Protein AF-A0ABD6BSF9-F1 (afdb_monomer)

Structure (mmCIF, N/CA/C/O backbone):
data_AF-A0ABD6BSF9-F1
#
_entry.id   AF-A0ABD6BSF9-F1
#
loop_
_atom_site.group_PDB
_atom_site.id
_atom_site.type_symbol
_atom_site.label_atom_id
_atom_site.label_alt_id
_atom_site.label_comp_id
_atom_site.label_asym_id
_atom_site.label_entity_id
_atom_site.label_seq_id
_atom_site.pdbx_PDB_ins_code
_atom_site.Cartn_x
_atom_site.Cartn_y
_atom_site.Cartn_z
_atom_site.occupancy
_atom_site.B_iso_or_equiv
_atom_site.auth_seq_id
_atom_site.auth_comp_id
_atom_site.auth_asym_id
_atom_site.auth_atom_id
_atom_site.pdbx_PDB_model_num
ATOM 1 N N . GLY A 1 1 ? -8.128 -11.315 -8.061 1.00 44.22 1 GLY A N 1
ATOM 2 C CA . GLY A 1 1 ? -7.041 -10.493 -8.611 1.00 44.22 1 GLY A CA 1
ATOM 3 C C . GLY A 1 1 ? -7.424 -9.069 -8.341 1.00 44.22 1 GLY A C 1
ATOM 4 O O . GLY A 1 1 ? -8.513 -8.699 -8.754 1.00 44.22 1 GLY A O 1
ATOM 5 N N . GLY A 1 2 ? -6.644 -8.365 -7.528 1.00 58.06 2 GLY A N 1
ATOM 6 C CA . GLY A 1 2 ? -6.851 -6.937 -7.299 1.00 58.06 2 GLY A CA 1
ATOM 7 C C . GLY A 1 2 ? -5.939 -6.111 -8.201 1.00 58.06 2 GLY A C 1
ATOM 8 O O . GLY A 1 2 ? -5.071 -6.665 -8.877 1.00 58.06 2 GLY A O 1
ATOM 9 N N . ASP A 1 3 ? -6.166 -4.804 -8.200 1.00 76.75 3 ASP A N 1
ATOM 10 C CA . ASP A 1 3 ? -5.493 -3.852 -9.081 1.00 76.75 3 ASP A CA 1
ATOM 11 C C . ASP A 1 3 ? -4.447 -3.044 -8.298 1.00 76.75 3 ASP A C 1
ATOM 13 O O . ASP A 1 3 ? -4.670 -2.689 -7.138 1.00 76.75 3 ASP A O 1
ATOM 17 N N . ALA A 1 4 ? -3.315 -2.730 -8.936 1.00 79.94 4 ALA A N 1
ATOM 18 C CA . ALA A 1 4 ? -2.291 -1.833 -8.401 1.00 79.94 4 ALA A CA 1
ATOM 19 C C . ALA A 1 4 ? -2.305 -0.499 -9.163 1.00 79.94 4 ALA A C 1
ATOM 21 O O . ALA A 1 4 ? -2.295 -0.472 -10.395 1.00 79.94 4 ALA A O 1
ATOM 22 N N . LEU A 1 5 ? -2.302 0.616 -8.434 1.00 82.25 5 LEU A N 1
ATOM 23 C CA . LEU A 1 5 ? -2.210 1.968 -8.985 1.00 82.25 5 LEU A CA 1
ATOM 24 C C . LEU A 1 5 ? -0.812 2.535 -8.750 1.00 82.25 5 LEU A C 1
ATOM 26 O O . LEU A 1 5 ? -0.297 2.457 -7.637 1.00 82.25 5 LEU A O 1
ATOM 30 N N . LEU A 1 6 ? -0.226 3.157 -9.773 1.00 80.19 6 LEU A N 1
ATOM 31 C CA . LEU A 1 6 ? 1.085 3.801 -9.694 1.00 80.19 6 LEU A CA 1
ATOM 32 C C . LEU A 1 6 ? 0.939 5.324 -9.767 1.00 80.19 6 LEU A C 1
ATOM 34 O O . LEU A 1 6 ? 0.367 5.864 -10.714 1.00 80.19 6 LEU A O 1
ATOM 38 N N . PHE A 1 7 ? 1.493 6.016 -8.775 1.00 79.44 7 PHE A N 1
ATOM 39 C CA . PHE A 1 7 ? 1.485 7.470 -8.663 1.00 79.44 7 PHE A CA 1
ATOM 40 C C . PHE A 1 7 ? 2.905 8.009 -8.727 1.00 79.44 7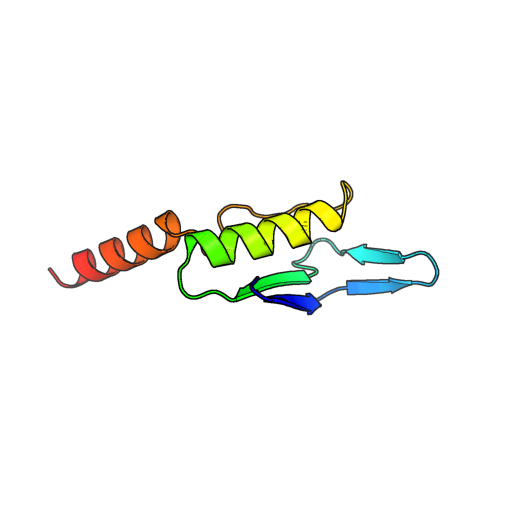 PHE A C 1
ATOM 42 O O . PHE A 1 7 ? 3.722 7.719 -7.856 1.00 79.44 7 PHE A O 1
ATOM 49 N N . TYR A 1 8 ? 3.186 8.844 -9.721 1.00 72.94 8 TYR A N 1
ATOM 50 C CA . TYR A 1 8 ? 4.463 9.536 -9.839 1.00 72.94 8 TYR A CA 1
ATOM 51 C C . TYR A 1 8 ? 4.425 10.870 -9.091 1.00 72.94 8 TYR A C 1
ATOM 53 O O . TYR A 1 8 ? 3.474 11.640 -9.221 1.00 72.94 8 TYR A O 1
ATOM 61 N N . ALA A 1 9 ? 5.462 11.135 -8.301 1.00 72.44 9 ALA A N 1
ATOM 62 C CA . ALA A 1 9 ? 5.655 12.390 -7.589 1.00 72.44 9 ALA A CA 1
ATOM 63 C C . ALA A 1 9 ? 6.811 13.177 -8.228 1.00 72.44 9 ALA A C 1
ATOM 65 O O . ALA A 1 9 ? 6.626 13.791 -9.273 1.00 72.44 9 ALA A O 1
ATOM 66 N N . SER A 1 10 ? 8.009 13.164 -7.638 1.00 66.50 10 SER A N 1
ATOM 67 C CA . SER A 1 10 ? 9.162 13.919 -8.149 1.00 66.50 10 SER A CA 1
ATOM 68 C C . SER A 1 10 ? 10.073 13.042 -9.013 1.00 66.50 10 SER A C 1
ATOM 70 O O . SER A 1 10 ? 11.228 12.807 -8.647 1.00 66.50 10 SER A O 1
ATOM 72 N N . VAL A 1 11 ? 9.542 12.533 -10.128 1.00 67.69 11 VAL A N 1
ATOM 73 C CA . VAL A 1 11 ? 10.310 11.719 -11.087 1.00 67.69 11 VAL A CA 1
ATOM 74 C C . VAL A 1 11 ? 10.815 12.563 -12.246 1.00 67.69 11 VAL A C 1
ATOM 76 O O . VAL A 1 11 ? 10.077 13.380 -12.792 1.00 67.69 11 VAL A O 1
ATOM 79 N N . ASP A 1 12 ? 12.077 12.356 -12.612 1.00 64.06 12 ASP A N 1
ATOM 80 C CA . ASP A 1 12 ? 12.663 12.891 -13.839 1.00 64.06 12 ASP A CA 1
ATOM 81 C C . ASP A 1 12 ? 12.720 11.747 -14.858 1.00 64.06 12 ASP A C 1
ATOM 83 O O . ASP A 1 12 ? 13.491 10.798 -14.701 1.00 64.06 12 ASP A O 1
ATOM 87 N N . ALA A 1 13 ? 11.831 11.782 -15.850 1.00 59.72 13 ALA A N 1
ATOM 88 C CA . ALA A 1 13 ? 11.800 10.788 -16.918 1.00 59.72 13 ALA A CA 1
ATOM 89 C C . ALA A 1 13 ? 12.784 11.204 -18.018 1.00 59.72 13 ALA A C 1
ATOM 91 O O . ALA A 1 13 ? 12.602 12.242 -18.656 1.00 59.72 13 ALA A O 1
ATOM 92 N N . ARG A 1 14 ? 13.817 10.389 -18.244 1.00 69.31 14 ARG A N 1
ATOM 93 C CA . ARG A 1 14 ? 14.832 10.595 -19.288 1.00 69.31 14 ARG A CA 1
ATOM 94 C C . ARG A 1 14 ? 14.767 9.475 -20.324 1.00 69.31 14 ARG A C 1
ATOM 96 O O . ARG A 1 14 ? 14.099 8.467 -20.108 1.00 69.31 14 ARG A O 1
ATOM 103 N N . GLU A 1 15 ? 15.447 9.658 -21.456 1.00 56.19 15 GLU A N 1
ATOM 104 C CA . GLU A 1 15 ? 15.447 8.694 -22.574 1.00 56.19 15 GLU A CA 1
ATOM 105 C C . GLU A 1 15 ? 15.914 7.281 -22.178 1.00 56.19 15 GLU A C 1
ATOM 107 O O . GLU A 1 15 ? 15.561 6.314 -22.847 1.00 56.19 15 GLU A O 1
ATOM 112 N N . ASP A 1 16 ? 16.669 7.150 -21.088 1.00 60.50 16 ASP A N 1
ATOM 113 C CA . ASP A 1 16 ? 17.251 5.907 -20.583 1.00 60.50 16 ASP A CA 1
ATOM 114 C C . ASP A 1 16 ? 16.600 5.375 -19.293 1.00 60.50 16 ASP A C 1
ATOM 116 O O . ASP A 1 16 ? 17.008 4.323 -18.798 1.00 60.50 16 ASP A O 1
ATOM 120 N N . GLY A 1 17 ? 15.571 6.040 -18.756 1.00 60.19 17 GLY A N 1
ATOM 121 C CA . GLY A 1 17 ? 14.830 5.525 -17.603 1.00 60.19 17 GLY A CA 1
ATOM 122 C C . GLY A 1 17 ? 14.214 6.583 -16.693 1.00 60.19 17 GLY A C 1
ATOM 123 O O . GLY A 1 17 ? 14.233 7.787 -16.958 1.00 60.19 17 GLY A O 1
ATOM 124 N N . LEU A 1 18 ? 13.633 6.104 -15.591 1.00 61.84 18 LEU A N 1
ATOM 125 C CA . LEU A 1 18 ? 13.000 6.937 -14.575 1.00 61.84 18 LEU A CA 1
ATOM 126 C C . LEU A 1 18 ? 14.001 7.225 -13.448 1.00 61.84 18 LEU A C 1
ATOM 128 O O . LEU A 1 18 ? 14.379 6.322 -12.702 1.00 61.84 18 LEU A O 1
ATOM 132 N N . PHE A 1 19 ? 14.426 8.479 -13.307 1.00 58.44 19 PHE A N 1
ATOM 133 C CA . PHE A 1 19 ? 15.389 8.879 -12.286 1.00 58.44 19 PHE A CA 1
ATOM 134 C C . PHE A 1 19 ? 14.663 9.434 -11.065 1.00 58.44 19 PHE A C 1
ATOM 136 O O . PHE A 1 19 ? 13.953 10.443 -11.122 1.00 58.44 19 PHE A O 1
ATOM 143 N N . THR A 1 20 ? 14.861 8.769 -9.931 1.00 57.31 20 THR A N 1
ATOM 144 C CA . THR A 1 20 ? 14.387 9.243 -8.636 1.00 57.31 20 THR A CA 1
ATOM 145 C C . THR A 1 20 ? 15.355 10.266 -8.070 1.00 57.31 20 THR A C 1
ATOM 147 O O . THR A 1 20 ? 16.545 9.991 -7.915 1.00 57.31 20 THR A O 1
ATOM 150 N N . THR A 1 21 ? 14.856 11.449 -7.727 1.00 57.78 21 THR A N 1
ATOM 151 C CA . THR A 1 21 ? 15.620 12.391 -6.894 1.00 57.78 21 THR A CA 1
ATOM 152 C C . THR A 1 21 ? 15.635 11.896 -5.436 1.00 57.78 21 THR A C 1
ATOM 154 O O . THR A 1 21 ? 14.975 10.917 -5.098 1.00 57.78 21 THR A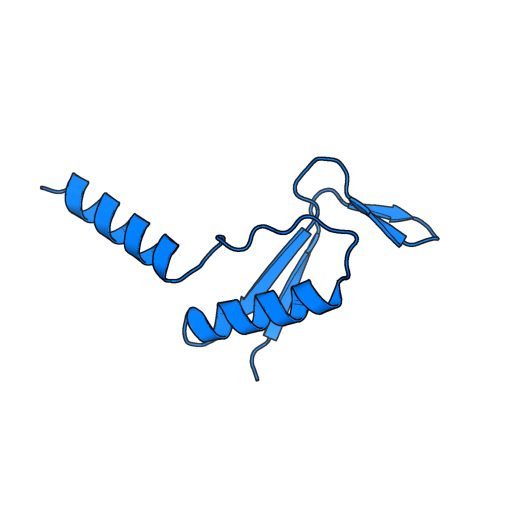 O 1
ATOM 157 N N . THR A 1 22 ? 16.344 12.559 -4.518 1.00 55.12 22 THR A N 1
ATOM 158 C CA . THR A 1 22 ? 16.403 12.200 -3.079 1.00 55.12 22 THR A CA 1
ATOM 159 C C . THR A 1 22 ? 15.057 12.276 -2.327 1.00 55.12 22 THR A C 1
ATOM 161 O O . THR A 1 22 ? 15.016 12.050 -1.118 1.00 55.12 22 THR A O 1
ATOM 164 N N . SER A 1 23 ? 13.955 12.601 -3.011 1.00 58.31 23 SER A N 1
ATO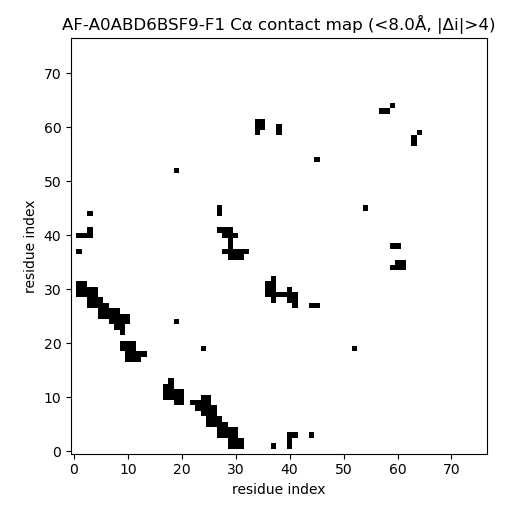M 165 C CA . SER A 1 23 ? 12.605 12.746 -2.457 1.00 58.31 23 SER A CA 1
ATOM 166 C C . SER A 1 23 ? 11.673 11.622 -2.929 1.00 58.31 23 SER A C 1
ATOM 168 O O . SER A 1 23 ? 11.960 10.927 -3.903 1.00 58.31 23 SER A O 1
ATOM 170 N N . ARG A 1 24 ? 10.533 11.442 -2.243 1.00 64.56 24 ARG A N 1
ATOM 171 C CA . ARG A 1 24 ? 9.495 10.449 -2.589 1.00 64.56 24 ARG A CA 1
ATOM 172 C C . ARG A 1 24 ? 9.156 10.553 -4.077 1.00 64.56 24 ARG A C 1
ATOM 174 O O . ARG A 1 24 ? 8.602 11.557 -4.518 1.00 64.56 24 ARG A O 1
ATOM 181 N N . SER A 1 25 ? 9.547 9.532 -4.829 1.00 68.94 25 SER A N 1
ATOM 182 C CA . SER A 1 25 ? 9.561 9.576 -6.289 1.00 68.94 25 SER A CA 1
ATOM 183 C C . SER A 1 25 ? 8.319 8.925 -6.882 1.00 68.94 25 SER A C 1
ATOM 185 O O . SER A 1 25 ? 7.709 9.503 -7.769 1.00 68.94 25 SER A O 1
ATOM 187 N N . PHE A 1 26 ? 7.841 7.817 -6.324 1.00 75.88 26 PHE A N 1
ATOM 188 C CA . PHE A 1 26 ? 6.533 7.271 -6.672 1.00 75.88 26 PHE A CA 1
ATOM 189 C C . PHE A 1 26 ? 5.893 6.534 -5.495 1.00 75.88 26 PHE A C 1
ATOM 191 O O . PHE A 1 26 ? 6.538 6.306 -4.470 1.00 75.88 26 PHE A O 1
ATOM 198 N N . ALA A 1 27 ? 4.615 6.201 -5.639 1.00 84.12 27 ALA A N 1
ATOM 199 C CA . ALA A 1 27 ? 3.856 5.379 -4.712 1.00 84.12 27 ALA A CA 1
ATOM 200 C C . ALA A 1 27 ? 3.045 4.338 -5.485 1.00 84.12 27 ALA A C 1
ATOM 202 O O . ALA A 1 27 ? 2.471 4.650 -6.528 1.00 84.12 27 ALA A O 1
ATOM 203 N N . VAL A 1 28 ? 2.982 3.124 -4.948 1.00 86.75 28 VAL A N 1
ATOM 204 C CA . VAL A 1 28 ? 2.115 2.052 -5.436 1.00 86.75 28 VAL A CA 1
ATOM 205 C C . VAL A 1 28 ? 0.988 1.857 -4.428 1.00 86.75 28 VAL A C 1
ATOM 207 O O . VAL A 1 28 ? 1.229 1.871 -3.222 1.00 86.75 28 VAL A O 1
ATOM 210 N N . VAL A 1 29 ? -0.241 1.707 -4.913 1.00 91.06 29 VAL A N 1
ATOM 211 C CA . VAL A 1 29 ? -1.427 1.465 -4.086 1.00 91.06 29 VAL A CA 1
ATOM 212 C C . VAL A 1 29 ? -2.119 0.208 -4.586 1.00 91.06 29 VAL A C 1
ATOM 214 O O . VAL A 1 29 ? -2.692 0.217 -5.674 1.00 91.06 29 VAL A O 1
ATOM 217 N N . GLY A 1 30 ? -2.075 -0.862 -3.796 1.00 91.94 30 GLY A N 1
ATOM 218 C CA . GLY A 1 30 ? -2.893 -2.045 -4.037 1.00 91.94 30 GLY A CA 1
ATOM 219 C C . GLY A 1 30 ? -4.329 -1.809 -3.578 1.00 91.94 30 GLY A C 1
ATOM 220 O O . GLY A 1 30 ? -4.568 -1.211 -2.527 1.00 91.94 30 GLY A O 1
ATOM 221 N N . VAL A 1 31 ? -5.297 -2.251 -4.378 1.00 93.69 31 VAL A N 1
ATOM 222 C CA . VAL A 1 31 ? -6.728 -2.113 -4.089 1.00 93.69 31 VAL A CA 1
ATOM 223 C C . VAL A 1 31 ? -7.336 -3.499 -3.906 1.00 93.69 31 VAL A C 1
ATOM 225 O O . VAL A 1 31 ? -7.365 -4.312 -4.832 1.00 93.69 31 VAL A O 1
ATOM 228 N N . ALA A 1 32 ? -7.843 -3.759 -2.701 1.00 94.38 32 ALA 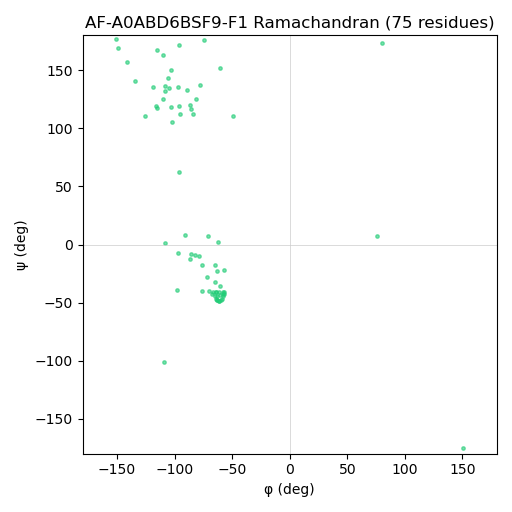A N 1
ATOM 229 C CA . ALA A 1 32 ? -8.494 -5.011 -2.332 1.00 94.38 32 ALA A CA 1
ATOM 230 C C . ALA A 1 32 ? -9.559 -4.797 -1.243 1.00 94.38 32 ALA A C 1
ATOM 232 O O . ALA A 1 32 ? -9.753 -3.686 -0.752 1.00 94.38 32 ALA A O 1
ATOM 233 N N . ALA A 1 33 ? -10.263 -5.874 -0.881 1.00 94.12 33 ALA A N 1
ATOM 234 C CA . ALA A 1 33 ? -11.300 -5.857 0.152 1.00 94.12 33 ALA A CA 1
ATOM 235 C C . ALA A 1 33 ? -10.740 -5.808 1.588 1.00 94.12 33 ALA A C 1
ATOM 237 O O . ALA A 1 33 ? -11.468 -5.455 2.514 1.00 94.12 33 ALA A O 1
ATOM 238 N N . ASP A 1 34 ? -9.466 -6.147 1.768 1.00 94.25 34 ASP A N 1
ATOM 239 C CA . ASP A 1 34 ? -8.772 -6.178 3.051 1.00 94.25 34 ASP A CA 1
ATOM 240 C C . ASP A 1 34 ? -7.330 -5.668 2.906 1.00 94.25 34 ASP A C 1
ATOM 242 O O . ASP A 1 34 ? -6.763 -5.654 1.809 1.00 94.25 34 ASP A O 1
ATOM 246 N N . ILE A 1 35 ? -6.764 -5.203 4.026 1.00 93.56 35 ILE A N 1
ATOM 247 C CA . ILE A 1 35 ? -5.426 -4.599 4.068 1.00 93.56 35 ILE A CA 1
ATOM 248 C C . ILE A 1 35 ? -4.336 -5.608 3.679 1.00 93.56 35 ILE A C 1
ATOM 250 O O . ILE A 1 35 ? -3.539 -5.249 2.816 1.00 93.56 35 ILE A O 1
ATOM 254 N N . PRO A 1 36 ? -4.305 -6.854 4.201 1.00 94.19 36 PRO A N 1
ATOM 255 C CA . PRO A 1 36 ? -3.265 -7.816 3.827 1.00 94.19 36 PRO A CA 1
ATOM 256 C C . PRO A 1 36 ? -3.210 -8.094 2.320 1.00 94.19 36 PRO A C 1
ATOM 258 O O . PRO A 1 36 ? -2.133 -8.144 1.730 1.00 94.19 36 PRO A O 1
ATOM 261 N N . THR A 1 37 ? -4.368 -8.225 1.667 1.00 94.56 37 THR A N 1
ATOM 262 C CA . THR A 1 37 ? -4.428 -8.445 0.2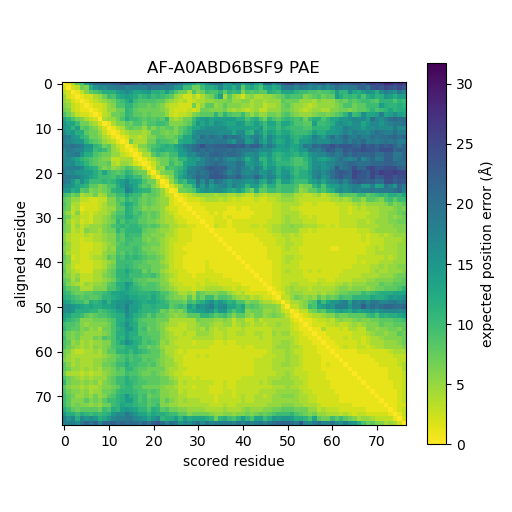17 1.00 94.56 37 THR A CA 1
ATOM 263 C C . THR A 1 37 ? -3.999 -7.198 -0.557 1.00 94.56 37 THR A C 1
ATOM 265 O O . THR A 1 37 ? -3.292 -7.311 -1.557 1.00 94.56 37 THR A O 1
ATOM 268 N N . ALA A 1 38 ? -4.403 -6.004 -0.111 1.00 93.50 38 ALA A N 1
ATOM 269 C CA . ALA A 1 38 ? -3.983 -4.744 -0.725 1.00 93.50 38 ALA A CA 1
ATOM 270 C C . ALA A 1 38 ? -2.465 -4.523 -0.599 1.00 93.50 38 ALA A C 1
ATOM 272 O O . ALA A 1 38 ? -1.821 -4.096 -1.556 1.00 93.50 38 ALA A O 1
ATOM 273 N N . GLU A 1 39 ? -1.895 -4.852 0.559 1.00 92.69 39 GLU A N 1
ATOM 274 C CA . GLU A 1 39 ? -0.462 -4.786 0.836 1.00 92.69 39 GLU A CA 1
ATOM 275 C C . GLU A 1 39 ? 0.322 -5.741 -0.069 1.00 92.69 39 GLU A C 1
ATOM 277 O O . GLU A 1 39 ? 1.260 -5.305 -0.733 1.00 92.69 39 GLU A O 1
ATOM 282 N N . ALA A 1 40 ? -0.119 -6.998 -0.192 1.00 91.88 40 ALA A N 1
ATOM 283 C CA . ALA A 1 40 ? 0.508 -7.978 -1.079 1.00 91.88 40 ALA A CA 1
ATOM 284 C C . ALA A 1 40 ? 0.530 -7.509 -2.545 1.00 91.88 40 ALA A C 1
ATOM 286 O O . ALA A 1 40 ? 1.566 -7.567 -3.197 1.00 91.88 40 ALA A O 1
ATOM 287 N N . ILE A 1 41 ? -0.582 -6.957 -3.050 1.00 93.06 41 ILE A N 1
ATOM 288 C CA . ILE A 1 41 ? -0.650 -6.412 -4.418 1.00 93.06 41 ILE A CA 1
ATOM 289 C C . ILE A 1 41 ? 0.333 -5.248 -4.607 1.00 93.06 41 ILE A C 1
ATOM 291 O O . ILE A 1 41 ? 0.959 -5.126 -5.662 1.00 93.06 41 ILE A O 1
ATOM 295 N N . ALA A 1 42 ? 0.453 -4.368 -3.609 1.00 90.44 42 ALA A N 1
ATOM 296 C CA . ALA A 1 42 ? 1.383 -3.247 -3.676 1.00 90.44 42 ALA A CA 1
ATOM 297 C C . ALA A 1 42 ? 2.843 -3.722 -3.651 1.00 90.44 42 ALA A C 1
ATOM 299 O O . ALA A 1 42 ? 3.649 -3.212 -4.429 1.00 90.44 42 ALA A O 1
ATOM 300 N N . ALA A 1 43 ? 3.164 -4.698 -2.799 1.00 87.94 43 ALA A N 1
ATOM 301 C CA . ALA A 1 43 ? 4.489 -5.297 -2.687 1.00 87.94 43 ALA A CA 1
ATOM 302 C C . ALA A 1 43 ? 4.902 -6.007 -3.984 1.00 87.94 43 ALA A C 1
ATOM 304 O O . ALA A 1 43 ? 5.960 -5.698 -4.523 1.00 87.94 43 ALA A O 1
ATOM 305 N N . ASP A 1 44 ? 4.030 -6.840 -4.559 1.00 89.06 44 ASP A N 1
ATOM 306 C CA . ASP A 1 44 ? 4.292 -7.539 -5.825 1.00 89.06 44 ASP A CA 1
ATOM 307 C C . ASP A 1 44 ? 4.615 -6.555 -6.967 1.00 89.06 44 ASP A C 1
ATOM 309 O O . ASP A 1 44 ? 5.517 -6.774 -7.780 1.00 89.06 44 ASP A O 1
ATOM 313 N N . ALA A 1 45 ? 3.889 -5.436 -7.031 1.00 86.12 45 ALA A N 1
ATOM 314 C CA . ALA A 1 45 ? 4.127 -4.392 -8.024 1.00 86.12 45 ALA A CA 1
ATOM 315 C C . ALA A 1 45 ? 5.414 -3.584 -7.759 1.00 86.12 45 ALA A C 1
ATOM 317 O O . ALA A 1 45 ? 6.011 -3.069 -8.707 1.00 86.12 45 ALA A O 1
ATOM 318 N N . LEU A 1 46 ? 5.847 -3.471 -6.500 1.00 82.38 46 LEU A N 1
ATOM 319 C CA . LEU A 1 46 ? 7.110 -2.832 -6.119 1.00 82.38 46 LEU A CA 1
ATOM 320 C C . LEU A 1 46 ? 8.315 -3.737 -6.405 1.00 82.38 46 LEU A C 1
ATOM 322 O O . LEU A 1 46 ? 9.309 -3.243 -6.934 1.00 82.38 46 LEU A O 1
ATOM 326 N N . ASP A 1 47 ? 8.209 -5.042 -6.155 1.00 81.88 47 ASP A N 1
ATOM 327 C CA . ASP A 1 47 ? 9.250 -6.030 -6.471 1.00 81.88 47 ASP A CA 1
ATOM 328 C C . ASP A 1 47 ? 9.553 -6.071 -7.976 1.00 81.88 47 ASP A C 1
ATOM 330 O O . ASP A 1 47 ? 10.707 -6.179 -8.397 1.00 81.88 47 ASP A O 1
ATOM 334 N N . ALA A 1 48 ? 8.527 -5.886 -8.812 1.00 77.75 48 ALA A N 1
ATOM 335 C CA . ALA A 1 48 ? 8.691 -5.780 -10.260 1.00 77.75 48 ALA A CA 1
ATOM 336 C C . ALA A 1 48 ? 9.488 -4.534 -10.712 1.00 77.75 48 ALA A C 1
ATOM 338 O O . ALA A 1 48 ? 9.966 -4.503 -11.848 1.00 77.75 48 ALA A O 1
ATOM 339 N N . ALA A 1 49 ? 9.642 -3.513 -9.858 1.00 69.81 49 ALA A N 1
ATOM 340 C CA . ALA A 1 49 ? 10.353 -2.273 -10.183 1.00 69.81 49 ALA A CA 1
ATOM 341 C C . ALA A 1 49 ? 11.892 -2.374 -10.045 1.00 69.81 49 ALA A C 1
ATOM 343 O O . ALA A 1 49 ? 12.597 -1.480 -10.520 1.00 69.81 49 ALA A O 1
ATOM 344 N N . GLY A 1 50 ? 12.420 -3.469 -9.478 1.00 65.44 50 GLY A N 1
ATOM 345 C CA . GLY A 1 50 ? 13.852 -3.803 -9.444 1.00 65.44 50 GLY A CA 1
ATOM 346 C C . GLY A 1 50 ? 14.700 -3.089 -8.373 1.00 65.44 50 GLY A C 1
ATOM 347 O O . GLY A 1 50 ? 14.261 -2.164 -7.694 1.00 65.44 50 GLY A O 1
ATOM 348 N N . ASP A 1 51 ? 15.970 -3.503 -8.257 1.00 62.28 51 ASP A N 1
ATOM 349 C CA . ASP A 1 51 ? 16.904 -3.180 -7.152 1.00 62.28 51 ASP A CA 1
ATOM 350 C C . ASP A 1 51 ? 17.427 -1.725 -7.091 1.00 62.28 51 ASP A C 1
ATOM 352 O O . ASP A 1 51 ? 18.314 -1.394 -6.302 1.00 62.28 51 ASP A O 1
ATOM 356 N N . GLY A 1 52 ? 16.911 -0.823 -7.927 1.00 65.69 52 GLY A N 1
ATOM 357 C CA . GLY A 1 52 ? 17.369 0.569 -7.994 1.00 65.69 52 GLY A CA 1
ATOM 358 C C . GLY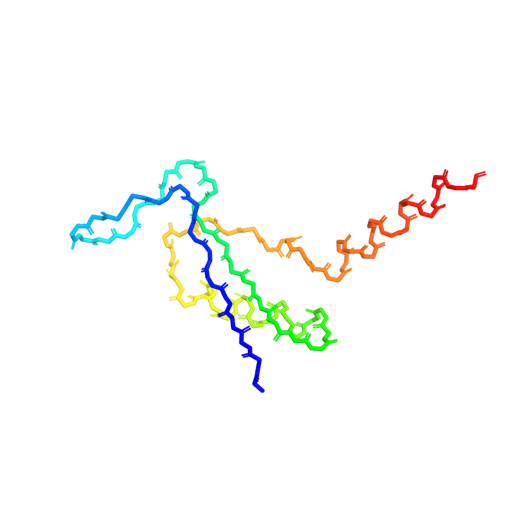 A 1 52 ? 16.701 1.504 -6.987 1.00 65.69 52 GLY A C 1
ATOM 359 O O . GLY A 1 52 ? 17.101 2.666 -6.874 1.00 65.69 52 GLY A O 1
ATOM 360 N N . LEU A 1 53 ? 15.671 1.031 -6.277 1.00 69.12 53 LEU A N 1
ATOM 361 C CA . LEU A 1 53 ? 14.784 1.891 -5.509 1.00 69.12 53 LEU A CA 1
ATOM 36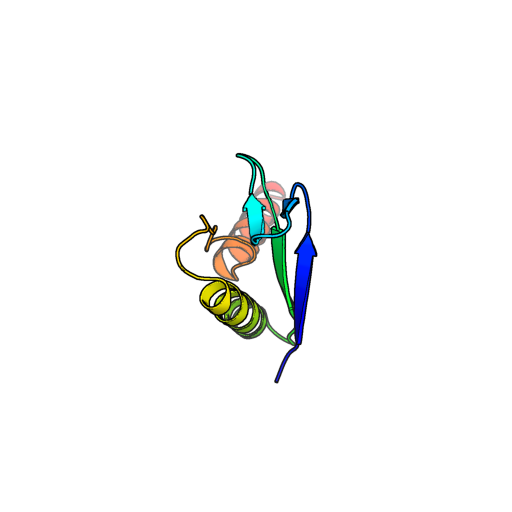2 C C . LEU A 1 53 ? 14.785 1.590 -4.015 1.00 69.12 53 LEU A C 1
ATOM 364 O O . LEU A 1 53 ? 14.645 0.454 -3.578 1.00 69.12 53 LEU A O 1
ATOM 368 N N . ARG A 1 54 ? 14.834 2.649 -3.207 1.00 74.94 54 ARG A N 1
ATOM 369 C CA . ARG A 1 54 ? 14.559 2.538 -1.776 1.00 74.94 54 ARG A CA 1
ATOM 370 C C . ARG A 1 54 ? 13.053 2.602 -1.530 1.00 74.94 54 ARG A C 1
ATOM 372 O O . ARG A 1 54 ? 12.452 3.668 -1.670 1.00 7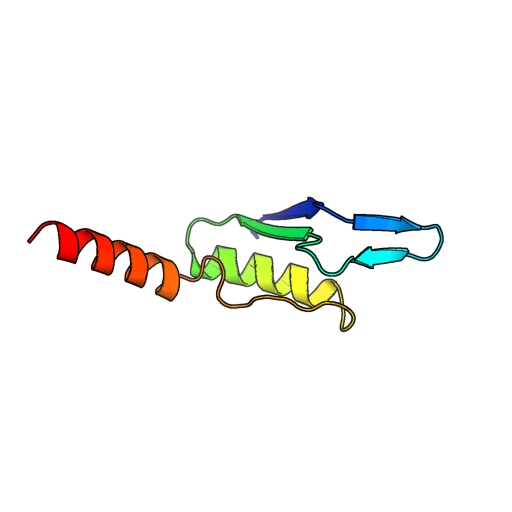4.94 54 ARG A O 1
ATOM 379 N N . VAL A 1 55 ? 12.480 1.489 -1.092 1.00 79.00 55 VAL A N 1
ATOM 380 C CA . VAL A 1 55 ? 11.060 1.355 -0.744 1.00 79.00 55 VAL A CA 1
ATOM 381 C C . VAL A 1 55 ? 10.884 1.353 0.781 1.00 79.00 55 VAL A C 1
ATOM 383 O O . VAL A 1 55 ? 11.789 0.989 1.532 1.00 79.00 55 VAL A O 1
ATOM 386 N N . ARG A 1 56 ? 9.735 1.843 1.257 1.00 83.31 56 ARG A N 1
ATOM 387 C CA . ARG A 1 56 ? 9.306 1.745 2.660 1.00 83.31 56 ARG A CA 1
ATOM 388 C C . ARG A 1 56 ? 8.248 0.650 2.759 1.00 83.31 56 ARG A C 1
ATOM 390 O O . ARG A 1 56 ? 7.192 0.799 2.159 1.00 83.31 56 ARG A O 1
ATOM 397 N N . GLU A 1 57 ? 8.530 -0.388 3.536 1.00 83.56 57 GLU A N 1
ATOM 398 C CA . GLU A 1 57 ? 7.647 -1.556 3.706 1.00 83.56 57 GLU A CA 1
ATOM 399 C C . GLU A 1 57 ? 6.591 -1.362 4.804 1.00 83.56 57 GLU A C 1
ATOM 401 O O . GLU A 1 57 ? 5.639 -2.116 4.902 1.00 83.56 57 GLU A O 1
ATOM 406 N N . ASP A 1 58 ? 6.720 -0.327 5.632 1.00 86.69 58 ASP A N 1
ATOM 407 C CA . ASP A 1 58 ? 5.822 -0.078 6.764 1.00 86.69 58 ASP A CA 1
ATOM 408 C C . ASP A 1 58 ? 4.623 0.822 6.416 1.00 86.69 58 ASP A C 1
ATOM 410 O O . ASP A 1 58 ? 3.903 1.280 7.302 1.00 86.69 58 ASP A O 1
ATOM 414 N N . VAL A 1 59 ? 4.419 1.148 5.140 1.00 88.06 59 VAL A N 1
ATOM 415 C CA . VAL A 1 59 ? 3.374 2.086 4.719 1.00 88.06 59 VAL A CA 1
ATOM 416 C C . VAL A 1 59 ? 2.060 1.349 4.511 1.00 88.06 59 VAL A C 1
ATOM 418 O O . VAL A 1 59 ? 1.945 0.507 3.633 1.00 88.06 59 VAL A O 1
ATOM 421 N N . GLY A 1 60 ? 1.036 1.740 5.271 1.00 89.19 60 GLY A N 1
ATOM 422 C CA . GLY A 1 60 ? -0.325 1.233 5.083 1.00 89.19 60 GLY A CA 1
ATOM 423 C C . GLY A 1 60 ? -0.561 -0.187 5.601 1.00 89.19 60 GLY A C 1
ATOM 424 O O . GLY A 1 60 ? -1.658 -0.698 5.396 1.00 89.19 60 GLY A O 1
ATOM 425 N N . THR A 1 61 ? 0.415 -0.783 6.294 1.00 93.62 61 THR A N 1
ATOM 426 C CA . THR A 1 61 ? 0.292 -2.120 6.886 1.00 93.62 61 THR A CA 1
ATOM 427 C C . THR A 1 61 ? -0.837 -2.177 7.908 1.00 93.62 61 THR A C 1
ATOM 429 O O . THR A 1 61 ? -1.163 -1.179 8.569 1.00 93.62 61 THR A O 1
ATOM 432 N N . GLU A 1 62 ? -1.422 -3.363 8.079 1.00 94.50 62 GLU A N 1
ATOM 433 C CA . GLU A 1 62 ? -2.477 -3.573 9.074 1.00 94.50 62 GLU A CA 1
ATOM 434 C C . GLU A 1 62 ? -1.987 -3.190 10.477 1.00 94.50 62 GLU A C 1
ATOM 436 O O . GLU A 1 62 ? -2.677 -2.468 11.198 1.00 94.50 62 GLU A O 1
ATOM 441 N N . GLU A 1 63 ? -0.758 -3.575 10.829 1.00 94.12 63 GLU A N 1
ATOM 442 C CA . GLU A 1 63 ? -0.138 -3.228 12.109 1.00 94.12 63 GLU A CA 1
ATOM 443 C C . GLU A 1 63 ? -0.045 -1.709 12.315 1.00 94.12 63 GLU A C 1
ATOM 445 O O . GLU A 1 63 ? -0.435 -1.200 13.372 1.00 94.12 63 GLU A O 1
ATOM 450 N N . LEU A 1 64 ? 0.414 -0.957 11.304 1.00 94.44 64 LEU A N 1
ATOM 451 C CA . LEU A 1 64 ? 0.503 0.499 11.398 1.00 94.44 64 LEU A CA 1
ATOM 452 C C . LEU A 1 64 ? -0.887 1.119 11.572 1.00 94.44 64 LEU A C 1
ATOM 454 O O . LEU A 1 64 ? -1.061 2.009 12.410 1.00 94.44 64 LEU A O 1
ATOM 458 N N . VAL A 1 65 ? -1.877 0.663 10.800 1.00 94.75 65 VAL A N 1
ATOM 459 C CA . VAL A 1 65 ? -3.254 1.164 10.890 1.00 94.75 65 VAL A CA 1
ATOM 460 C C . VAL A 1 65 ? -3.830 0.897 12.281 1.00 94.75 65 VAL A C 1
ATOM 462 O O . VAL A 1 65 ? -4.329 1.829 12.917 1.00 94.75 65 VAL A O 1
ATOM 465 N N . GLN A 1 66 ? -3.697 -0.326 12.797 1.00 95.81 66 GLN A N 1
ATOM 466 C CA . GLN A 1 66 ? -4.196 -0.685 14.127 1.00 95.81 66 GLN A CA 1
ATOM 467 C C . GLN A 1 66 ? -3.484 0.092 15.238 1.00 95.81 66 GLN A C 1
ATOM 469 O O . GLN A 1 66 ? -4.140 0.599 16.149 1.00 95.81 66 GLN A O 1
ATOM 474 N N . SER A 1 67 ? -2.167 0.281 15.134 1.00 96.19 67 SER A N 1
ATOM 475 C CA . SER A 1 67 ? -1.393 1.104 16.070 1.00 96.19 67 SER A CA 1
ATOM 476 C C . SER A 1 67 ? -1.910 2.548 16.129 1.00 96.19 67 SER A C 1
ATOM 478 O O . SER A 1 67 ? -2.097 3.110 17.211 1.00 96.19 67 SER A O 1
ATOM 480 N N . ARG A 1 68 ? -2.242 3.148 14.975 1.00 95.12 68 ARG A N 1
ATOM 481 C CA . ARG A 1 68 ? -2.826 4.501 14.915 1.00 95.12 68 ARG A CA 1
ATOM 482 C C . ARG A 1 68 ? -4.225 4.560 15.518 1.00 95.12 68 ARG A C 1
ATOM 484 O O . ARG A 1 68 ? -4.526 5.518 16.229 1.00 95.12 68 ARG A O 1
ATOM 491 N N . VAL A 1 69 ? -5.063 3.558 15.259 1.00 96.00 69 VAL A N 1
ATOM 492 C CA . VAL A 1 69 ? -6.405 3.462 15.854 1.00 96.00 69 VAL A CA 1
ATOM 493 C C . VAL A 1 69 ? -6.310 3.355 17.376 1.00 96.00 69 VAL A C 1
ATOM 495 O O . VAL A 1 69 ? -6.956 4.133 18.078 1.00 96.00 69 VAL A O 1
ATOM 498 N N . ALA A 1 70 ? -5.460 2.459 17.886 1.00 96.12 70 ALA A N 1
ATOM 499 C CA . ALA A 1 70 ? -5.240 2.271 19.317 1.00 96.12 70 ALA A CA 1
ATOM 500 C C . ALA A 1 70 ? -4.715 3.548 19.989 1.00 96.12 70 ALA A C 1
ATOM 502 O O . ALA A 1 70 ? -5.220 3.951 21.037 1.00 96.12 70 ALA A O 1
ATOM 503 N N . HIS A 1 71 ? -3.761 4.236 19.355 1.00 96.38 71 HIS A N 1
ATOM 504 C CA . HIS A 1 71 ? -3.259 5.510 19.859 1.00 96.38 71 HIS A CA 1
ATOM 505 C C . HIS A 1 71 ? -4.374 6.560 19.959 1.00 96.38 71 HIS A C 1
ATOM 507 O O . HIS A 1 71 ? -4.544 7.179 21.007 1.00 96.38 71 HIS A O 1
ATOM 513 N N . MET A 1 72 ? -5.192 6.719 18.915 1.00 96.69 72 MET A N 1
ATOM 514 C CA . MET A 1 72 ? -6.308 7.671 18.938 1.00 96.69 72 MET A CA 1
ATOM 515 C C . MET A 1 72 ? -7.386 7.309 19.965 1.00 96.69 72 MET A C 1
ATOM 517 O O . MET A 1 72 ? -8.005 8.212 20.526 1.00 96.69 72 MET A O 1
ATOM 521 N N . ALA A 1 73 ? -7.613 6.018 20.223 1.00 95.81 73 ALA A N 1
ATOM 522 C CA . ALA A 1 73 ? -8.502 5.569 21.289 1.00 95.81 73 ALA A CA 1
ATOM 523 C C . ALA A 1 73 ? -7.955 5.963 22.669 1.00 95.81 73 ALA A C 1
ATOM 525 O O . ALA A 1 73 ? -8.695 6.539 23.457 1.00 95.81 73 ALA A O 1
ATOM 526 N N . SER A 1 74 ? -6.652 5.773 22.909 1.00 95.50 74 SER A N 1
ATOM 527 C CA . SER A 1 74 ? -6.013 6.133 24.186 1.00 95.50 74 SER A CA 1
ATOM 528 C C . SER A 1 74 ? -6.038 7.632 24.508 1.00 95.50 74 SER A C 1
ATOM 530 O O . SER A 1 74 ? -5.932 8.006 25.666 1.00 95.50 74 SER A O 1
ATOM 532 N N . LEU A 1 75 ? -6.183 8.502 23.500 1.00 95.25 75 LEU A N 1
ATOM 533 C CA . LEU A 1 75 ? -6.307 9.954 23.696 1.00 95.25 75 LEU A CA 1
ATOM 534 C C . LEU A 1 75 ? -7.715 10.394 24.130 1.00 95.25 75 LEU A C 1
ATOM 536 O O . LEU A 1 75 ? -7.922 11.574 24.410 1.00 95.25 75 LEU A O 1
ATOM 540 N N . ARG A 1 76 ? -8.699 9.489 24.086 1.00 84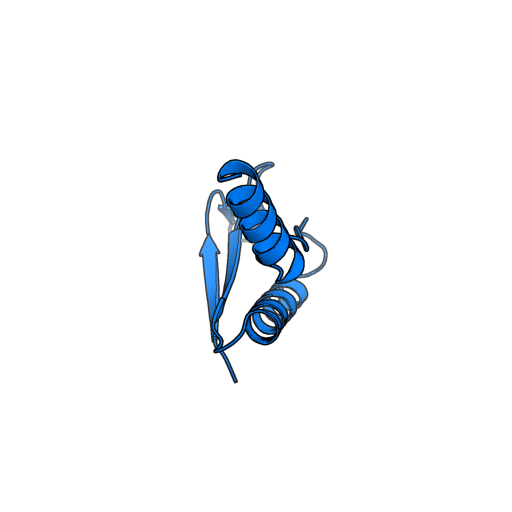.44 76 ARG A N 1
ATOM 541 C CA . ARG A 1 76 ? -10.096 9.759 24.458 1.00 84.44 76 ARG A CA 1
ATOM 542 C C . ARG A 1 76 ? -10.433 9.329 25.888 1.00 84.44 76 ARG A C 1
ATOM 544 O O . ARG A 1 76 ? -11.541 9.639 26.326 1.00 84.44 76 ARG A O 1
ATOM 551 N N . ASP A 1 77 ? -9.503 8.653 26.557 1.00 69.38 77 ASP A N 1
ATOM 552 C CA . ASP A 1 77 ? -9.560 8.270 27.972 1.00 69.38 77 ASP A CA 1
ATOM 553 C C . ASP A 1 77 ? -8.914 9.349 28.859 1.00 69.38 77 ASP A C 1
ATOM 555 O O . ASP A 1 77 ? -9.435 9.582 29.975 1.00 69.38 77 ASP A O 1
#

Sequence (77 aa):
GGDALLFYASVDAREDGLFTTTSRSFAVVGVAADIPTAEAIAADALDAAGDGLRVREDVGTEELVQSRVAHMASLRD

Solvent-accessible surface area (backbone atoms only — not comparable to full-atom values): 4825 Å² total; per-residue (Å²): 136,71,54,69,46,81,45,80,60,54,58,48,79,52,101,90,46,78,43,67,51,104,52,78,24,65,48,67,45,28,48,56,98,47,52,71,60,12,48,50,44,23,48,57,60,51,63,74,69,49,95,87,63,94,80,77,87,73,70,82,33,60,67,54,53,51,53,53,50,53,51,59,53,63,76,74,113

pLDDT: mean 80.38, std 14.03, range [44.22, 96.69]

Secondary structure (DSSP, 8-state):
--EEEEEESSEEEETTEEEE-SS--EEEEEE-SSHHHHHHHHHHHHHTT-TT----TTSS-HHHHHHHHHHHHHTT-

Radius of gyration: 15.46 Å; Cα contacts (8 Å, |Δi|>4): 84; chains: 1; bounding box: 29×24×50 Å

Mean predicted aligned error: 7.65 Å

InterPro domains:
  IPR011054 Rudiment single hybrid motif [SSF51246] (3-64)
  IPR020560 Phosphoribosylglycinamide synthetase, C-domain [SM01210] (1-64)
  IPR037123 Phosphoribosylglycinamide synthetase, C-domain superfamily [G3DSA:3.90.600.10] (1-75)

Foldseek 3Di:
DWDKDKAADPWDQDPVGIDDDPDDGMAIFTDDPDQVNRLVNRVVVVVVVDDPDDDDSPPSHPVVVVVVVVVVVVVVD

Organism: NCBI:txid1515593